Protein AF-A0A832J9K7-F1 (afdb_monomer)

Mean predicted aligned error: 10.56 Å

Solvent-accessible surface area (backbone atoms only — not comparable to full-atom values): 8104 Å² total; per-residue (Å²): 133,62,74,65,58,57,52,52,52,52,52,51,50,50,52,52,51,48,52,50,51,50,53,52,48,51,52,52,49,45,51,72,66,62,79,53,94,68,55,73,69,58,56,52,52,53,52,50,50,52,51,50,52,49,50,52,52,50,48,54,49,44,56,73,74,69,52,83,69,83,49,66,67,60,46,52,52,51,54,51,52,51,50,51,49,52,50,51,50,52,54,52,51,51,51,53,49,54,59,50,50,59,53,49,56,56,51,49,51,54,53,54,53,48,52,53,51,51,51,55,60,67,65,54,66,76,79,81,81,74,83,87,85,85,79,91,84,135

Radius of gyration: 29.05 Å; Cα contacts (8 Å, |Δi|>4): 34; chains: 1; bounding box: 77×28×94 Å

pLDDT: mean 79.27, std 10.57, range [50.84, 94.31]

Foldseek 3Di:
DDPVVLVVLVVVLVVVLVVLVVVLVVVVVCVVVVVDPDDPVLNVLSVVLSVLVNVLSVLVNCLVPPDPCPDVVVVVVSVVVSVVSVVVSVVSVVVSVVVVVVVVVVVVVVVVVVVVVVVVVVPPDVPVPPPPDDDDDD

Structure (mmCIF, N/CA/C/O backbone):
data_AF-A0A832J9K7-F1
#
_entry.id   AF-A0A832J9K7-F1
#
loop_
_atom_site.group_PDB
_atom_site.id
_atom_site.type_symbol
_atom_site.label_atom_id
_atom_site.label_alt_id
_atom_site.label_comp_id
_atom_site.label_asym_id
_atom_site.label_entity_id
_atom_site.label_seq_id
_atom_site.pdbx_PDB_ins_code
_atom_site.Cartn_x
_atom_site.Cartn_y
_atom_site.Cartn_z
_atom_site.occupancy
_atom_site.B_iso_or_equiv
_atom_site.auth_seq_id
_atom_site.auth_comp_id
_atom_site.auth_asym_id
_atom_site.auth_atom_id
_atom_site.pdbx_PDB_model_num
ATOM 1 N N . MET A 1 1 ? 11.153 -11.264 -27.031 1.00 55.16 1 MET A N 1
ATOM 2 C CA . MET A 1 1 ? 9.805 -11.193 -26.421 1.00 55.16 1 MET A CA 1
ATOM 3 C C . MET A 1 1 ? 8.814 -10.805 -27.500 1.00 55.16 1 MET A C 1
ATOM 5 O O . MET A 1 1 ? 9.023 -9.773 -28.129 1.00 55.16 1 MET A O 1
ATOM 9 N N . GLY A 1 2 ? 7.801 -11.640 -27.751 1.00 74.25 2 GLY A N 1
ATOM 10 C CA . GLY A 1 2 ? 6.756 -11.344 -28.735 1.00 74.25 2 GLY A CA 1
ATOM 11 C C . GLY A 1 2 ? 5.994 -10.070 -28.372 1.00 74.25 2 GLY A C 1
ATOM 12 O O . GLY A 1 2 ? 5.869 -9.736 -27.191 1.00 74.25 2 GLY A O 1
ATOM 13 N N . SER A 1 3 ? 5.504 -9.350 -29.380 1.00 74.38 3 SER A N 1
ATOM 14 C CA . SER A 1 3 ? 4.649 -8.166 -29.210 1.00 74.38 3 SER A CA 1
ATOM 15 C C . 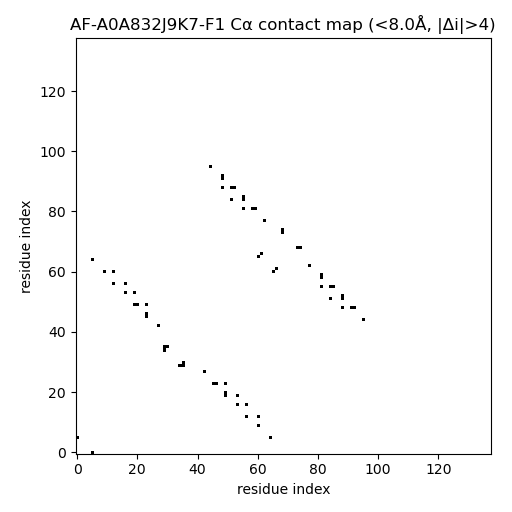SER A 1 3 ? 3.475 -8.441 -28.264 1.00 74.38 3 SER A C 1
ATOM 17 O O . SER A 1 3 ? 3.149 -7.595 -27.438 1.00 74.38 3 SER A O 1
ATOM 19 N N . GLU A 1 4 ? 2.926 -9.655 -28.297 1.00 81.56 4 GLU A N 1
ATOM 20 C CA . GLU A 1 4 ? 1.843 -10.131 -27.429 1.00 81.56 4 GLU A CA 1
ATOM 21 C C . GLU A 1 4 ? 2.172 -10.041 -25.931 1.00 81.56 4 GLU A C 1
ATOM 23 O O . GLU A 1 4 ? 1.348 -9.583 -25.142 1.00 81.56 4 GLU A O 1
ATOM 28 N N . ALA A 1 5 ? 3.397 -10.391 -25.520 1.00 79.19 5 ALA A N 1
ATOM 29 C CA . ALA A 1 5 ? 3.795 -10.347 -24.111 1.00 79.19 5 ALA A CA 1
ATOM 30 C C . ALA A 1 5 ? 3.788 -8.913 -23.557 1.00 79.19 5 ALA A C 1
ATOM 32 O O . ALA A 1 5 ? 3.408 -8.690 -22.409 1.00 79.19 5 ALA A O 1
ATOM 33 N N . LYS A 1 6 ? 4.160 -7.925 -24.383 1.00 76.88 6 LYS A N 1
ATOM 34 C CA . LYS A 1 6 ? 4.130 -6.508 -23.992 1.00 76.88 6 LYS A CA 1
ATOM 35 C C . LYS A 1 6 ? 2.697 -6.023 -23.765 1.00 76.88 6 LYS A C 1
ATOM 37 O O . LYS A 1 6 ? 2.456 -5.291 -22.807 1.00 76.88 6 LYS A O 1
ATOM 42 N N . TYR A 1 7 ? 1.755 -6.467 -24.600 1.00 81.69 7 TYR A N 1
ATOM 43 C CA . TYR A 1 7 ? 0.335 -6.150 -24.435 1.00 81.69 7 TYR A CA 1
ATOM 44 C C . TYR A 1 7 ? -0.222 -6.713 -23.127 1.00 81.69 7 TYR A C 1
ATOM 46 O O . TYR A 1 7 ? -0.815 -5.964 -22.355 1.00 81.69 7 TYR A O 1
ATOM 54 N N . TRP A 1 8 ? 0.028 -7.991 -22.829 1.00 84.00 8 TRP A N 1
ATOM 55 C CA . TRP A 1 8 ? -0.450 -8.612 -21.589 1.00 84.00 8 TRP A CA 1
ATOM 56 C C . TRP A 1 8 ? 0.112 -7.946 -20.333 1.00 84.00 8 TRP A C 1
ATOM 58 O O . TRP A 1 8 ? -0.635 -7.705 -19.386 1.00 84.00 8 TRP A O 1
ATOM 68 N N . ILE A 1 9 ? 1.399 -7.585 -20.341 1.00 79.19 9 ILE A N 1
ATOM 69 C CA . ILE A 1 9 ? 2.031 -6.858 -19.230 1.00 79.19 9 ILE A CA 1
ATOM 70 C C . ILE A 1 9 ? 1.367 -5.490 -19.031 1.00 79.19 9 ILE A C 1
ATOM 72 O O . ILE A 1 9 ? 1.039 -5.128 -17.901 1.00 79.19 9 ILE A O 1
ATOM 76 N N . GLY A 1 10 ? 1.117 -4.749 -20.114 1.00 77.56 10 GLY A N 1
ATOM 77 C CA . GLY A 1 10 ? 0.432 -3.457 -20.045 1.00 77.56 10 GLY A CA 1
ATOM 78 C C . GLY A 1 10 ? -0.995 -3.569 -19.503 1.00 77.56 10 GLY A C 1
ATOM 79 O O . GLY A 1 10 ? -1.379 -2.802 -18.622 1.00 77.56 10 GLY A O 1
ATOM 80 N N . VAL A 1 11 ? -1.763 -4.558 -19.971 1.00 82.44 11 VAL A N 1
ATOM 81 C CA . VAL A 1 11 ? -3.131 -4.816 -19.488 1.00 82.44 11 VAL A CA 1
ATOM 82 C C . VAL A 1 11 ? -3.126 -5.190 -18.008 1.00 82.44 11 VAL A C 1
ATOM 84 O O . VAL A 1 11 ? -3.894 -4.618 -17.237 1.00 82.44 11 VAL A O 1
ATOM 87 N N . ALA A 1 12 ? -2.238 -6.096 -17.589 1.00 79.31 12 ALA A N 1
ATOM 88 C CA . ALA A 1 12 ? -2.123 -6.501 -16.191 1.00 79.31 12 ALA A CA 1
ATOM 89 C C . ALA A 1 12 ? -1.804 -5.305 -15.285 1.00 79.31 12 ALA A C 1
ATOM 91 O O . ALA A 1 12 ? -2.436 -5.142 -14.243 1.00 79.31 12 ALA A O 1
ATOM 92 N N . MET A 1 13 ? -0.888 -4.426 -15.703 1.00 76.62 13 MET A N 1
ATOM 93 C CA . MET A 1 13 ? -0.589 -3.198 -14.966 1.00 76.62 13 MET A CA 1
ATOM 94 C C . MET A 1 13 ? -1.770 -2.236 -14.909 1.00 76.62 13 MET A C 1
ATOM 96 O O . MET A 1 13 ? -2.027 -1.659 -13.858 1.00 76.62 13 MET A O 1
ATOM 100 N N . LEU A 1 14 ? -2.520 -2.072 -15.997 1.00 79.62 14 LEU A N 1
ATOM 101 C CA . LEU A 1 14 ? -3.687 -1.193 -16.008 1.00 79.62 14 LEU A CA 1
ATOM 102 C C . LEU A 1 14 ? -4.765 -1.706 -15.046 1.00 79.62 14 LEU A C 1
ATOM 104 O O . LEU A 1 14 ? -5.295 -0.933 -14.249 1.00 79.62 14 LEU A O 1
ATOM 108 N N . VAL A 1 15 ? -5.034 -3.014 -15.060 1.00 81.38 15 VAL A N 1
ATOM 109 C CA . VAL A 1 15 ? -5.965 -3.657 -14.121 1.00 81.38 15 VAL A CA 1
ATOM 110 C C . VAL A 1 15 ? -5.490 -3.483 -12.681 1.00 81.38 15 VAL A C 1
ATOM 112 O O . VAL A 1 15 ? -6.287 -3.101 -11.825 1.00 81.38 15 VAL A O 1
ATOM 115 N N . LEU A 1 16 ? -4.197 -3.703 -12.416 1.00 77.12 16 LEU A N 1
ATOM 116 C CA . LEU A 1 16 ? -3.629 -3.532 -11.082 1.00 77.12 16 LEU A CA 1
ATOM 117 C C . LEU A 1 16 ? -3.776 -2.081 -10.607 1.00 77.12 16 LEU A C 1
ATOM 119 O O . LEU A 1 16 ? -4.268 -1.854 -9.509 1.00 77.12 16 LEU A O 1
ATOM 123 N N . GLY A 1 17 ? -3.427 -1.110 -11.456 1.00 76.69 17 GLY A N 1
ATOM 124 C CA . GLY A 1 17 ? -3.558 0.318 -11.172 1.00 76.69 17 GLY A CA 1
ATOM 125 C C . GLY A 1 17 ? -5.005 0.738 -10.915 1.00 76.69 17 GLY A C 1
ATOM 126 O O . GLY A 1 17 ? -5.276 1.469 -9.963 1.00 76.69 17 GLY A O 1
ATOM 127 N N . MET A 1 18 ? -5.953 0.230 -11.708 1.00 78.81 18 MET A N 1
ATOM 128 C CA . MET A 1 18 ? -7.380 0.476 -11.489 1.00 78.81 18 MET A CA 1
ATOM 129 C C . MET A 1 18 ? -7.874 -0.135 -10.181 1.00 78.81 18 MET A C 1
ATOM 131 O O . MET A 1 18 ? -8.632 0.518 -9.467 1.00 78.81 18 MET A O 1
ATOM 135 N N . ALA A 1 19 ? -7.422 -1.338 -9.822 1.00 74.50 19 ALA A N 1
ATOM 136 C CA . ALA A 1 19 ? -7.750 -1.940 -8.535 1.00 74.50 19 ALA A CA 1
ATOM 137 C C . ALA A 1 19 ? -7.248 -1.074 -7.367 1.00 74.50 19 ALA A C 1
ATOM 139 O O . ALA A 1 19 ? -7.991 -0.860 -6.407 1.00 74.50 19 ALA A O 1
ATOM 140 N N . THR A 1 20 ? -6.043 -0.496 -7.469 1.00 76.12 20 THR A N 1
ATOM 141 C CA . THR A 1 20 ? -5.521 0.435 -6.457 1.00 76.12 20 THR A CA 1
ATOM 142 C C . THR A 1 20 ? -6.366 1.698 -6.347 1.00 76.12 20 THR A C 1
ATOM 144 O O . THR A 1 20 ? -6.713 2.113 -5.241 1.00 76.12 20 THR A O 1
ATOM 147 N N . VAL A 1 21 ? -6.728 2.299 -7.485 1.00 78.12 21 VAL A N 1
ATOM 148 C CA . VAL A 1 21 ? -7.553 3.516 -7.527 1.00 78.12 21 VAL A CA 1
ATOM 149 C C . VAL A 1 21 ? -8.938 3.253 -6.944 1.00 78.12 21 VAL A C 1
ATOM 151 O O . VAL A 1 21 ? -9.422 4.046 -6.140 1.00 78.12 21 VAL A O 1
ATOM 154 N N . VAL A 1 22 ? -9.564 2.126 -7.290 1.00 80.88 22 VAL A N 1
ATOM 155 C CA . VAL A 1 22 ? -10.864 1.721 -6.738 1.00 80.88 22 VAL A CA 1
ATOM 156 C C . VAL A 1 22 ? -10.756 1.475 -5.234 1.00 80.88 22 VAL A C 1
ATOM 158 O O . VAL A 1 22 ? -11.604 1.957 -4.487 1.00 80.88 22 VAL A O 1
ATOM 161 N N . GLY A 1 23 ? -9.698 0.804 -4.769 1.00 73.25 23 GLY A N 1
ATOM 162 C CA . GLY A 1 23 ? -9.428 0.617 -3.342 1.00 73.25 23 GLY A CA 1
ATOM 163 C C . GLY A 1 23 ? -9.335 1.949 -2.592 1.00 73.25 23 GLY A C 1
ATOM 164 O O . GLY A 1 23 ? -10.039 2.155 -1.603 1.00 73.25 23 GLY A O 1
ATOM 165 N N . MET A 1 24 ? -8.557 2.900 -3.113 1.00 72.69 24 MET A N 1
ATOM 166 C CA . MET A 1 24 ? -8.452 4.252 -2.551 1.00 72.69 24 MET A CA 1
ATOM 167 C C . MET A 1 24 ? -9.780 5.017 -2.592 1.00 72.69 24 MET A C 1
ATOM 169 O O . MET A 1 24 ? -10.131 5.697 -1.627 1.00 72.69 24 MET A O 1
ATOM 173 N N . ALA A 1 25 ? -10.540 4.905 -3.683 1.00 77.06 25 ALA A N 1
ATOM 174 C CA . ALA A 1 25 ? -11.832 5.565 -3.832 1.00 77.06 25 ALA A CA 1
ATOM 175 C C . ALA A 1 25 ? -12.864 5.020 -2.835 1.00 77.06 25 ALA A C 1
ATOM 177 O O . ALA A 1 25 ? -13.575 5.800 -2.201 1.00 77.06 25 ALA A O 1
ATOM 178 N N . LEU A 1 26 ? -12.910 3.699 -2.642 1.00 78.19 26 LEU A N 1
ATOM 179 C CA . LEU A 1 26 ? -13.775 3.049 -1.658 1.00 78.19 26 LEU A CA 1
ATOM 180 C C . LEU A 1 26 ? -13.415 3.473 -0.233 1.00 78.19 26 LEU A C 1
ATOM 182 O O . LEU A 1 26 ? -14.308 3.782 0.557 1.00 78.19 26 LEU A O 1
ATOM 186 N N . GLU A 1 27 ? -12.127 3.550 0.098 1.00 72.56 27 GLU A N 1
ATOM 187 C CA . GLU A 1 27 ? -11.676 4.032 1.406 1.00 72.56 27 GLU A CA 1
ATOM 188 C C . GLU A 1 27 ? -12.012 5.509 1.633 1.00 72.56 27 GLU A C 1
ATOM 190 O O . GLU A 1 27 ? -12.519 5.875 2.698 1.00 72.56 27 GLU A O 1
ATOM 195 N N . GLY A 1 28 ? -11.806 6.354 0.619 1.00 72.31 28 GLY A N 1
ATOM 196 C CA . GLY A 1 28 ? -12.199 7.761 0.656 1.00 72.31 28 GLY A CA 1
ATOM 197 C C . GLY A 1 28 ? -13.710 7.939 0.811 1.00 72.31 28 GLY A C 1
ATOM 198 O O . GLY A 1 28 ? -14.167 8.807 1.561 1.00 72.31 28 GLY A O 1
ATOM 199 N N . TRP A 1 29 ? -14.505 7.086 0.162 1.00 76.44 29 TRP A N 1
ATOM 200 C CA . TRP A 1 29 ? -15.959 7.130 0.266 1.00 76.44 29 TRP A CA 1
ATOM 201 C C . TRP A 1 29 ? -16.454 6.648 1.633 1.00 76.44 29 TRP A C 1
ATOM 203 O O . TRP A 1 29 ? -17.327 7.281 2.227 1.00 76.44 29 TRP A 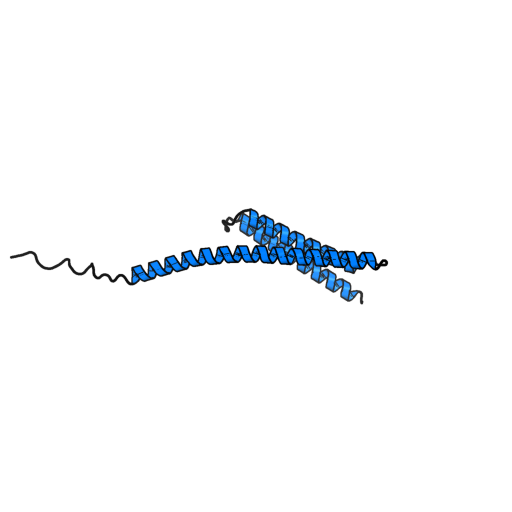O 1
ATOM 213 N N . GLN A 1 30 ? -15.840 5.598 2.192 1.00 72.44 30 GLN A N 1
ATOM 214 C CA . GLN A 1 30 ? -16.104 5.142 3.561 1.00 72.44 30 GLN A CA 1
ATOM 215 C C . GLN A 1 30 ? -15.755 6.208 4.607 1.00 72.44 30 GLN A C 1
ATOM 217 O O . GLN A 1 30 ? -16.483 6.349 5.592 1.00 72.44 30 GLN A O 1
ATOM 222 N N . TRP A 1 31 ? -14.683 6.979 4.390 1.00 65.75 31 TRP A N 1
ATOM 223 C CA . TRP A 1 31 ? -14.325 8.107 5.252 1.00 65.75 31 TRP A CA 1
ATOM 224 C C . TRP A 1 31 ? -15.364 9.230 5.182 1.00 65.75 31 TRP A C 1
ATOM 226 O O . TRP A 1 31 ? -15.826 9.710 6.218 1.00 65.75 31 TRP A O 1
ATOM 236 N N . ARG A 1 32 ? -15.807 9.591 3.970 1.00 69.69 32 ARG A N 1
ATOM 237 C CA . ARG A 1 32 ? -16.890 10.567 3.759 1.00 69.69 32 ARG A CA 1
ATOM 238 C C . ARG A 1 32 ? -18.214 10.139 4.384 1.00 69.69 32 ARG A C 1
ATOM 240 O O . ARG A 1 32 ? -18.942 10.985 4.883 1.00 69.69 32 ARG A O 1
ATOM 247 N N . ALA A 1 33 ? -18.509 8.842 4.391 1.00 74.94 33 ALA A N 1
ATOM 248 C CA . ALA A 1 33 ? -19.722 8.299 4.994 1.00 74.94 33 ALA A CA 1
ATOM 249 C C . ALA A 1 33 ? -19.721 8.338 6.537 1.00 74.94 33 ALA A C 1
ATOM 251 O O . ALA A 1 33 ? -20.651 7.815 7.144 1.00 74.94 33 ALA A O 1
ATOM 252 N N . GLY A 1 34 ? -18.679 8.879 7.189 1.00 63.38 34 GLY A N 1
ATOM 253 C CA . GLY A 1 34 ? -18.608 9.024 8.650 1.00 63.38 34 GLY A CA 1
ATOM 254 C C . GLY A 1 34 ? -18.530 7.701 9.421 1.00 63.38 34 GLY A C 1
ATOM 255 O O . GLY A 1 34 ? -18.493 7.700 10.647 1.00 63.38 34 GLY A O 1
ATOM 256 N N . ARG A 1 35 ? -18.465 6.561 8.718 1.00 58.41 35 ARG A N 1
ATOM 257 C CA . ARG A 1 35 ? -18.506 5.211 9.300 1.00 58.41 35 ARG A CA 1
ATOM 258 C C . ARG A 1 35 ? -17.196 4.773 9.963 1.00 58.41 35 ARG A C 1
ATOM 260 O O . ARG A 1 35 ? -17.155 3.710 10.570 1.00 58.41 35 ARG A O 1
ATOM 267 N N . ARG A 1 36 ? -16.132 5.582 9.900 1.00 54.16 36 ARG A N 1
ATOM 268 C CA . ARG A 1 36 ? -14.901 5.370 10.677 1.00 54.16 36 ARG A CA 1
ATOM 269 C C . ARG A 1 36 ? -14.542 6.637 11.456 1.00 54.16 36 ARG A C 1
ATOM 271 O O . ARG A 1 36 ? -14.061 7.600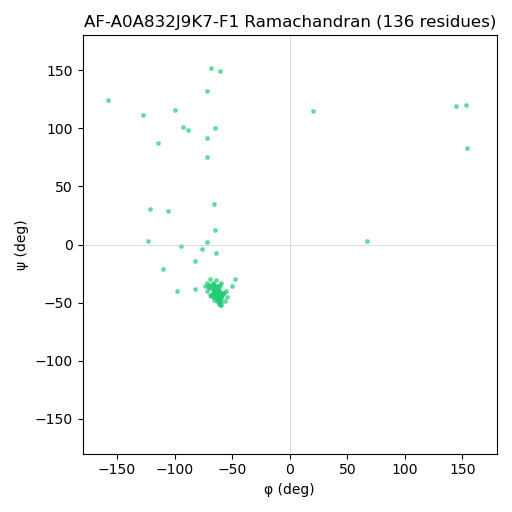 10.871 1.00 54.16 36 ARG A O 1
ATOM 278 N N . LEU A 1 37 ? -14.644 6.583 12.787 1.00 50.84 37 LEU A N 1
ATOM 279 C CA . LEU A 1 37 ? -14.079 7.563 13.738 1.00 50.84 37 LEU A CA 1
ATOM 280 C C . LEU A 1 37 ? -12.526 7.608 13.737 1.00 50.84 37 LEU A C 1
ATOM 282 O O . LEU A 1 37 ? -11.894 8.170 14.629 1.00 50.84 37 LEU A O 1
ATOM 286 N N . GLY A 1 38 ? -11.871 6.998 12.747 1.00 53.81 38 GLY A N 1
ATOM 287 C CA . GLY A 1 38 ? -10.432 6.763 12.727 1.00 53.81 38 GLY A CA 1
ATOM 288 C C . GLY A 1 38 ? -9.645 7.916 12.113 1.00 53.81 38 GLY A C 1
ATOM 289 O O . GLY A 1 38 ? -9.522 7.993 10.898 1.00 53.81 38 GLY A O 1
ATOM 290 N N . ASN A 1 39 ? -9.093 8.766 12.980 1.00 63.16 39 ASN A N 1
ATOM 291 C CA . ASN A 1 39 ? -7.907 9.623 12.828 1.00 63.16 39 ASN A CA 1
ATOM 292 C C . ASN A 1 39 ? -7.429 9.942 11.384 1.00 63.16 39 ASN A C 1
ATOM 294 O O . ASN A 1 39 ? -6.888 9.079 10.692 1.00 63.16 39 ASN A O 1
ATOM 298 N N . ARG A 1 40 ? -7.504 11.222 10.976 1.00 68.50 40 ARG A N 1
ATOM 299 C CA . ARG A 1 40 ? -7.084 11.758 9.655 1.00 68.50 40 ARG A CA 1
ATOM 300 C C . ARG A 1 40 ? -5.688 11.305 9.195 1.00 68.50 40 ARG A C 1
ATOM 302 O O . ARG A 1 40 ? -5.452 11.168 7.999 1.00 68.50 40 ARG A O 1
ATOM 309 N N . ARG A 1 41 ? -4.775 11.032 10.136 1.00 70.88 41 ARG A N 1
ATOM 310 C CA . ARG A 1 41 ? -3.418 10.526 9.855 1.00 70.88 41 ARG A CA 1
ATOM 311 C C . ARG A 1 41 ? -3.414 9.182 9.116 1.00 70.88 41 ARG A C 1
ATOM 313 O O . ARG A 1 41 ? -2.553 8.952 8.278 1.00 70.88 41 ARG A O 1
ATOM 320 N N . HIS A 1 42 ? -4.394 8.326 9.389 1.00 70.19 42 HIS A N 1
ATOM 321 C CA . HIS A 1 42 ? -4.500 6.994 8.791 1.00 70.19 42 HIS A CA 1
ATOM 322 C C . HIS A 1 42 ? -4.951 7.063 7.324 1.00 70.19 42 HIS A C 1
ATOM 324 O O . HIS A 1 42 ? -4.464 6.318 6.479 1.00 70.19 42 HIS A O 1
ATOM 330 N N . LEU A 1 43 ? -5.831 8.021 7.009 1.00 73.12 43 LEU A N 1
ATOM 331 C CA . LEU A 1 43 ? -6.221 8.310 5.630 1.00 73.12 43 LEU A CA 1
ATOM 332 C C . LEU A 1 43 ? -5.017 8.802 4.818 1.00 73.12 43 LEU A C 1
ATOM 334 O O . LEU A 1 43 ? -4.813 8.352 3.698 1.00 73.12 43 LEU A O 1
ATOM 338 N N . GLY A 1 44 ? -4.200 9.685 5.406 1.00 77.75 44 GLY A N 1
ATOM 339 C CA . GLY A 1 44 ? -2.978 10.187 4.776 1.00 77.75 44 GLY A CA 1
ATOM 340 C C . GLY A 1 44 ? -1.970 9.079 4.470 1.00 77.75 44 GLY A C 1
ATOM 341 O O . GLY A 1 44 ? -1.445 9.036 3.362 1.00 77.75 44 GLY A O 1
ATOM 342 N N . LEU A 1 45 ? -1.749 8.150 5.407 1.00 77.00 45 LEU A N 1
ATOM 343 C CA . LEU A 1 45 ? -0.836 7.018 5.205 1.00 77.00 45 LEU A CA 1
ATOM 344 C C . LEU A 1 45 ? -1.314 6.077 4.090 1.00 77.00 45 LEU A C 1
ATOM 346 O O . LEU A 1 45 ? -0.515 5.664 3.256 1.00 77.00 45 LEU A O 1
ATOM 350 N N . ARG A 1 46 ? -2.620 5.793 4.029 1.00 79.06 46 ARG A N 1
ATOM 351 C CA . ARG A 1 46 ? -3.229 4.974 2.966 1.00 79.06 46 ARG A CA 1
ATOM 352 C C . ARG A 1 46 ? -3.148 5.642 1.599 1.00 79.06 46 ARG A C 1
ATOM 354 O O . ARG A 1 46 ? -2.785 4.993 0.619 1.00 79.06 46 ARG A O 1
ATOM 361 N N . LEU A 1 47 ? -3.411 6.949 1.549 1.00 80.44 47 LEU A N 1
ATOM 362 C CA . LEU A 1 47 ? -3.243 7.750 0.338 1.00 80.44 47 LEU A CA 1
ATOM 363 C C . LEU A 1 47 ? -1.794 7.735 -0.142 1.00 80.44 47 LEU A C 1
ATOM 365 O O . LEU A 1 47 ? -1.531 7.505 -1.318 1.00 80.44 47 LEU A O 1
ATOM 369 N N . PHE A 1 48 ? -0.851 7.930 0.774 1.00 83.12 48 PHE A N 1
ATOM 370 C CA . PHE A 1 48 ? 0.564 7.883 0.448 1.00 83.12 48 PHE A CA 1
ATOM 371 C C . PHE A 1 48 ? 0.984 6.491 -0.041 1.00 83.12 48 PHE A C 1
ATOM 373 O O . PHE A 1 48 ? 1.662 6.393 -1.057 1.00 83.12 48 PHE A O 1
ATOM 380 N N . ASN A 1 49 ? 0.521 5.418 0.608 1.00 83.50 49 ASN A N 1
ATOM 381 C CA . ASN A 1 49 ? 0.838 4.044 0.223 1.00 83.50 49 ASN A CA 1
ATOM 382 C C . ASN A 1 49 ? 0.323 3.698 -1.185 1.00 83.50 49 ASN A C 1
ATOM 384 O O . ASN A 1 49 ? 1.073 3.185 -2.013 1.00 83.50 49 ASN A O 1
ATOM 388 N N . GLY A 1 50 ? -0.931 4.036 -1.504 1.00 81.69 50 GLY A N 1
ATOM 389 C CA . GLY A 1 50 ? -1.464 3.785 -2.846 1.00 81.69 50 GLY A CA 1
ATOM 390 C C . GLY A 1 50 ? -0.781 4.629 -3.928 1.00 81.69 50 GLY A C 1
ATOM 391 O O . GLY A 1 50 ? -0.557 4.137 -5.032 1.00 81.69 50 GLY A O 1
ATOM 392 N N . LEU A 1 51 ? -0.366 5.860 -3.607 1.00 85.31 51 LEU A N 1
ATOM 393 C CA . LEU A 1 51 ? 0.387 6.718 -4.528 1.00 85.31 51 LEU A CA 1
ATOM 394 C C . LEU A 1 51 ? 1.808 6.179 -4.756 1.00 85.31 51 LEU A C 1
ATOM 396 O O . LEU A 1 51 ? 2.294 6.178 -5.887 1.00 85.31 51 LEU A O 1
ATOM 400 N N . LEU A 1 52 ? 2.442 5.640 -3.710 1.00 86.44 52 LEU A N 1
ATOM 401 C CA . LEU A 1 52 ? 3.727 4.948 -3.797 1.00 86.44 52 LEU A CA 1
ATOM 402 C C . LEU A 1 52 ? 3.623 3.696 -4.681 1.00 86.44 52 LEU A C 1
ATOM 404 O O . LEU A 1 52 ? 4.465 3.489 -5.552 1.00 86.44 52 LEU A O 1
ATOM 408 N N . LEU A 1 53 ? 2.559 2.902 -4.513 1.00 84.81 53 LEU A N 1
ATOM 409 C CA . LEU A 1 53 ? 2.302 1.7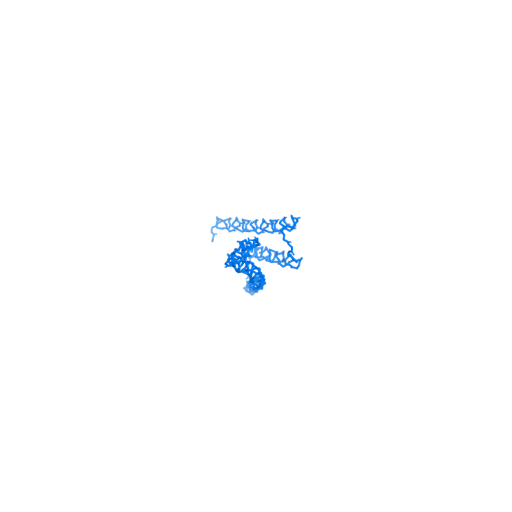18 -5.334 1.00 84.81 53 LEU A CA 1
ATOM 410 C C . LEU A 1 53 ? 2.098 2.091 -6.810 1.00 84.81 53 LEU A C 1
ATOM 412 O O . LEU A 1 53 ? 2.674 1.457 -7.692 1.00 84.81 53 LEU A O 1
ATOM 416 N N . LEU A 1 54 ? 1.321 3.147 -7.079 1.00 84.94 54 LEU A N 1
ATOM 417 C CA . LEU A 1 54 ? 1.098 3.661 -8.431 1.00 84.94 54 LEU A CA 1
ATOM 418 C C . LEU A 1 54 ? 2.413 4.133 -9.073 1.00 84.94 54 LEU A C 1
ATOM 420 O O . LEU A 1 54 ? 2.664 3.858 -10.245 1.00 84.94 54 LEU A O 1
ATOM 424 N N . SER A 1 55 ? 3.265 4.800 -8.291 1.00 86.38 55 SER A N 1
ATOM 425 C CA . SER A 1 55 ? 4.588 5.255 -8.724 1.00 86.38 55 SER A CA 1
ATOM 426 C C . SER A 1 55 ? 5.500 4.084 -9.104 1.00 86.38 55 SER A C 1
ATOM 428 O O . SER A 1 55 ? 6.085 4.090 -10.186 1.00 86.38 55 SER A O 1
ATOM 430 N N . ILE A 1 56 ? 5.559 3.034 -8.273 1.00 88.00 56 ILE A N 1
ATOM 431 C CA . ILE A 1 56 ? 6.323 1.810 -8.568 1.00 88.00 56 ILE A CA 1
ATOM 432 C C . ILE A 1 56 ? 5.818 1.163 -9.854 1.00 88.00 56 ILE A C 1
ATOM 434 O O . ILE A 1 56 ? 6.614 0.813 -10.721 1.00 88.00 56 ILE A O 1
ATOM 438 N N . LEU A 1 57 ? 4.499 1.037 -10.001 1.00 85.88 57 LEU A N 1
ATOM 439 C CA . LEU A 1 57 ? 3.891 0.426 -11.177 1.00 85.88 57 LEU A CA 1
ATOM 440 C C . LEU A 1 57 ? 4.222 1.213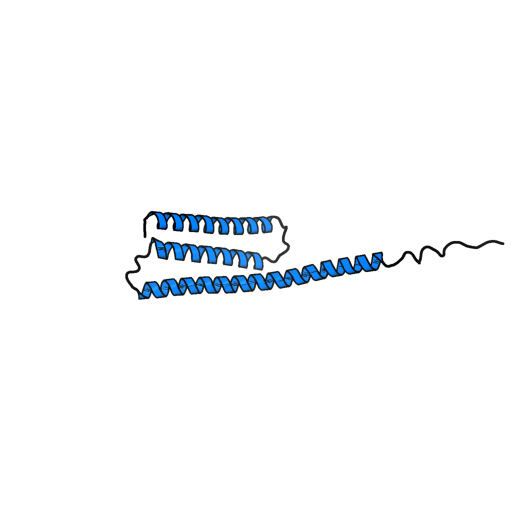 -12.453 1.00 85.88 57 LEU A C 1
ATOM 442 O O . LEU A 1 57 ? 4.629 0.623 -13.454 1.00 85.88 57 LEU A O 1
ATOM 446 N N . GLY A 1 58 ? 4.127 2.545 -12.390 1.00 85.56 58 GLY A N 1
ATOM 447 C CA . GLY A 1 58 ? 4.530 3.442 -13.471 1.00 85.56 58 GLY A CA 1
ATOM 448 C C . GLY A 1 58 ? 6.016 3.318 -13.809 1.00 85.56 58 GLY A C 1
ATOM 449 O O . GLY A 1 58 ? 6.370 3.237 -14.983 1.00 85.56 58 GLY A O 1
ATOM 450 N N . MET A 1 59 ? 6.887 3.214 -12.801 1.00 86.50 59 MET A N 1
ATOM 451 C CA . MET A 1 59 ? 8.312 2.956 -13.010 1.00 86.50 59 MET A CA 1
ATOM 452 C C . MET A 1 59 ? 8.538 1.614 -13.713 1.00 86.50 59 MET A C 1
ATOM 454 O O . MET A 1 59 ? 9.237 1.550 -14.721 1.00 86.50 59 MET A O 1
ATOM 458 N N . ILE A 1 60 ? 7.938 0.521 -13.254 1.00 85.56 60 ILE A N 1
ATOM 459 C CA . ILE A 1 60 ? 8.150 -0.774 -13.913 1.00 85.56 60 ILE A CA 1
ATOM 460 C C . ILE A 1 60 ? 7.651 -0.706 -15.368 1.00 85.56 60 ILE A C 1
ATOM 462 O O . ILE A 1 60 ? 8.347 -1.174 -16.269 1.00 85.56 60 ILE A O 1
ATOM 466 N N . PHE A 1 61 ? 6.519 -0.043 -15.628 1.00 84.31 61 PHE A N 1
ATOM 467 C CA . PHE A 1 61 ? 6.008 0.155 -16.987 1.00 84.31 61 PHE A CA 1
ATOM 468 C C . PHE A 1 61 ? 6.992 0.919 -17.882 1.00 84.31 61 PHE A C 1
ATOM 470 O O . PHE A 1 61 ? 7.346 0.451 -18.964 1.00 84.31 61 PHE A O 1
ATOM 477 N N . VAL A 1 62 ? 7.476 2.076 -17.421 1.00 85.06 62 VAL A N 1
ATOM 478 C CA . VAL A 1 62 ? 8.441 2.906 -18.159 1.00 85.06 62 VAL A CA 1
ATOM 479 C C . VAL A 1 62 ? 9.748 2.146 -18.394 1.00 85.06 62 VAL A C 1
ATOM 481 O O . VAL A 1 62 ? 10.280 2.165 -19.504 1.00 85.06 62 VAL A O 1
ATOM 484 N N . GLY A 1 63 ? 10.231 1.421 -17.384 1.00 84.12 63 GLY A N 1
ATOM 485 C CA . GLY A 1 63 ? 11.464 0.638 -17.461 1.00 84.12 63 GLY A CA 1
ATOM 486 C C . GLY A 1 63 ? 11.385 -0.510 -18.466 1.00 84.12 63 GLY A C 1
ATOM 487 O O . GLY A 1 63 ? 12.351 -0.766 -19.176 1.00 84.12 63 GLY A O 1
ATOM 488 N N . VAL A 1 64 ? 10.231 -1.178 -18.559 1.00 81.56 64 VAL A N 1
ATOM 489 C CA . VAL A 1 64 ? 10.026 -2.321 -19.464 1.00 81.56 64 VAL A CA 1
ATOM 490 C C . VAL A 1 64 ? 9.693 -1.884 -20.892 1.00 81.56 64 VAL A C 1
ATOM 492 O O . VAL A 1 64 ? 10.121 -2.533 -21.848 1.00 81.56 64 VAL A O 1
ATOM 495 N N . VAL A 1 65 ? 8.901 -0.822 -21.061 1.00 80.00 65 VAL A N 1
ATOM 496 C CA . VAL A 1 65 ? 8.339 -0.454 -22.371 1.00 80.00 65 VAL A CA 1
ATOM 497 C C . VAL A 1 65 ? 9.144 0.641 -23.069 1.00 80.00 65 VAL A C 1
ATOM 499 O O . VAL A 1 65 ? 9.315 0.570 -24.285 1.00 80.00 65 VAL A O 1
ATOM 502 N N . TRP A 1 66 ? 9.627 1.644 -22.331 1.00 77.62 66 TRP A N 1
ATOM 503 C CA . TRP A 1 66 ? 10.136 2.894 -22.909 1.00 77.62 66 TRP A CA 1
ATOM 504 C C . TRP A 1 66 ? 11.644 3.087 -22.800 1.00 77.62 66 TRP A C 1
ATOM 506 O O . TRP A 1 66 ? 12.183 3.877 -23.568 1.00 77.62 66 TRP A O 1
ATOM 516 N N . LEU A 1 67 ? 12.333 2.412 -21.878 1.00 76.31 67 LEU A N 1
ATOM 517 C CA . LEU A 1 67 ? 13.765 2.617 -21.667 1.00 76.31 67 LEU A CA 1
ATOM 518 C C . LEU A 1 67 ? 14.599 1.617 -22.495 1.00 76.31 67 LEU A C 1
ATOM 520 O O . LEU A 1 67 ? 14.773 0.471 -22.078 1.00 76.31 67 LEU A O 1
ATOM 524 N N . PRO A 1 68 ? 15.176 2.008 -23.649 1.00 68.69 68 PRO A N 1
ATOM 525 C CA . PRO A 1 68 ? 16.255 1.245 -24.259 1.00 68.69 68 PRO A CA 1
ATOM 526 C C . PRO A 1 68 ? 17.502 1.454 -23.398 1.00 68.69 68 PRO A C 1
ATOM 528 O O . PRO A 1 68 ? 18.246 2.419 -23.561 1.00 68.69 68 PRO A O 1
ATOM 531 N N . LEU A 1 69 ? 17.708 0.574 -22.423 1.00 64.69 69 LEU A N 1
ATOM 532 C CA . LEU A 1 69 ? 18.838 0.640 -21.500 1.00 64.69 69 LEU A CA 1
ATOM 533 C C . LEU A 1 69 ? 20.142 0.260 -22.215 1.00 64.69 69 LEU A C 1
ATOM 535 O O . LEU A 1 69 ? 20.658 -0.839 -22.050 1.00 64.69 69 LEU A O 1
ATOM 539 N N . GLN A 1 70 ? 20.669 1.171 -23.036 1.00 78.88 70 GLN A N 1
ATOM 540 C CA . GLN A 1 70 ? 21.954 0.995 -23.722 1.00 78.88 70 GLN A CA 1
ATOM 541 C C . GLN A 1 70 ? 23.132 1.045 -22.741 1.00 78.88 70 GLN A C 1
ATOM 543 O O . GLN A 1 70 ? 24.146 0.388 -22.956 1.00 78.88 70 GLN A O 1
ATOM 548 N N . ASN A 1 71 ? 22.985 1.790 -21.640 1.00 85.12 71 ASN A N 1
ATOM 549 C CA . ASN A 1 71 ? 24.008 1.922 -20.609 1.00 85.12 71 ASN A CA 1
ATOM 550 C C . ASN A 1 71 ? 23.706 0.996 -19.415 1.00 85.12 71 ASN A C 1
ATOM 552 O O . ASN A 1 71 ? 22.719 1.230 -18.706 1.00 85.12 71 ASN A O 1
ATOM 556 N N . PRO A 1 72 ? 24.563 -0.002 -19.121 1.00 87.94 72 PRO A N 1
ATOM 557 C CA . PRO A 1 72 ? 24.320 -0.975 -18.051 1.00 87.94 72 PRO A CA 1
ATOM 558 C C . PRO A 1 72 ? 24.293 -0.333 -16.656 1.00 87.94 72 PRO A C 1
ATOM 560 O O . PRO A 1 72 ? 23.537 -0.765 -15.788 1.00 87.94 72 PRO A O 1
ATOM 563 N N . LEU A 1 73 ? 25.054 0.747 -16.448 1.00 90.94 73 LEU A N 1
ATOM 564 C CA . LEU A 1 73 ? 25.053 1.507 -15.192 1.00 90.94 73 LEU A CA 1
ATOM 565 C C . LEU A 1 73 ? 23.691 2.148 -14.895 1.00 90.94 73 LEU A C 1
ATOM 567 O O . LEU A 1 73 ? 23.193 2.044 -13.775 1.00 90.94 73 LEU A O 1
ATOM 571 N N . HIS A 1 74 ? 23.061 2.770 -15.896 1.00 85.00 74 HIS A N 1
ATOM 572 C CA . HIS A 1 74 ? 21.732 3.360 -15.728 1.00 85.00 74 HIS A CA 1
ATOM 573 C C . HIS A 1 74 ? 20.672 2.295 -15.456 1.00 85.00 74 HIS A C 1
ATOM 575 O O . HIS A 1 74 ? 19.777 2.530 -14.648 1.00 85.00 74 HIS A O 1
ATOM 581 N N . ALA A 1 75 ? 20.809 1.113 -16.061 1.00 86.62 75 ALA A N 1
ATOM 582 C CA . ALA A 1 75 ? 19.938 -0.015 -15.765 1.00 86.62 75 ALA A CA 1
ATOM 583 C C . ALA A 1 75 ? 20.026 -0.449 -14.316 1.00 86.62 75 ALA A C 1
ATOM 585 O O . ALA A 1 75 ? 19.007 -0.562 -13.637 1.00 86.62 75 ALA A O 1
ATOM 586 N N . PHE A 1 76 ? 21.246 -0.639 -13.830 1.00 91.25 76 PHE A N 1
ATOM 587 C CA . PHE A 1 76 ? 21.467 -1.063 -12.463 1.00 91.25 76 PHE A CA 1
ATOM 588 C C . PHE A 1 76 ? 20.903 -0.052 -11.455 1.00 91.25 76 PHE A C 1
ATOM 590 O O . PHE A 1 76 ? 20.161 -0.434 -10.551 1.00 91.25 76 PHE A O 1
ATOM 597 N N . LEU A 1 77 ? 21.180 1.242 -11.648 1.00 91.62 77 LEU A N 1
ATOM 598 C CA . LEU A 1 77 ? 20.642 2.321 -10.810 1.00 91.62 77 LEU A CA 1
ATOM 599 C C . LEU A 1 77 ? 19.111 2.358 -10.825 1.00 91.62 77 LEU A C 1
ATOM 601 O O . LEU A 1 77 ? 18.494 2.474 -9.768 1.00 91.62 77 LEU A O 1
ATOM 605 N N . TYR A 1 78 ? 18.500 2.213 -12.001 1.00 89.00 78 TYR A N 1
ATOM 606 C CA . TYR A 1 78 ? 17.049 2.217 -12.159 1.00 89.00 78 TYR A CA 1
ATOM 607 C C . TYR A 1 78 ? 16.374 1.092 -11.370 1.00 89.00 78 TYR A C 1
ATOM 609 O O . TYR A 1 78 ? 15.470 1.334 -10.570 1.00 89.00 78 TYR A O 1
ATOM 617 N N . TRP A 1 79 ? 16.848 -0.141 -11.556 1.00 89.38 79 TRP A N 1
ATOM 618 C CA . TRP A 1 79 ? 16.311 -1.307 -10.858 1.00 89.38 79 TRP A CA 1
ATOM 619 C C . TRP A 1 79 ? 16.575 -1.247 -9.356 1.00 89.38 79 TRP A C 1
ATOM 621 O O . TRP A 1 79 ? 15.693 -1.589 -8.572 1.00 89.38 79 TRP A O 1
ATOM 631 N N . THR A 1 80 ? 17.742 -0.744 -8.946 1.00 92.94 80 THR A N 1
ATOM 632 C CA . THR A 1 80 ? 18.064 -0.534 -7.528 1.00 92.94 80 THR A CA 1
ATOM 633 C C . THR A 1 80 ? 17.102 0.46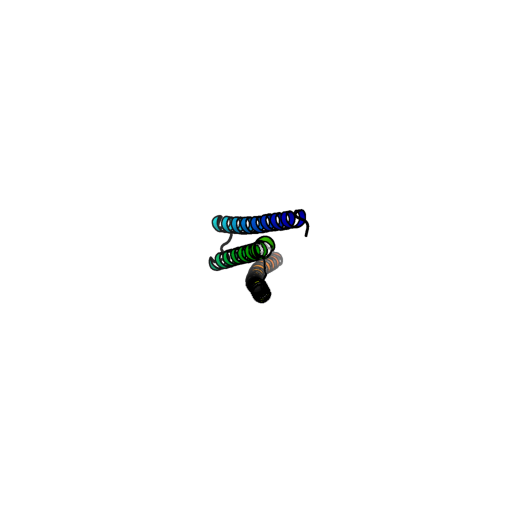5 -6.891 1.00 92.94 80 THR A C 1
ATOM 635 O O . THR A 1 80 ? 16.577 0.201 -5.812 1.00 92.94 80 THR A O 1
ATOM 638 N N . LEU A 1 81 ? 16.806 1.582 -7.566 1.00 91.06 81 LEU A N 1
ATOM 639 C CA . LEU A 1 81 ? 15.847 2.572 -7.073 1.00 91.06 81 LEU A CA 1
ATOM 640 C C . LEU A 1 81 ? 14.426 1.993 -6.999 1.00 91.06 81 LEU A C 1
ATOM 642 O O . LEU A 1 81 ? 13.708 2.237 -6.031 1.00 91.06 81 LEU A O 1
ATOM 646 N N . CYS A 1 82 ? 14.040 1.178 -7.983 1.00 89.00 82 CYS A N 1
ATOM 647 C CA . CYS A 1 82 ? 12.752 0.490 -7.991 1.00 89.00 82 CYS A CA 1
ATOM 648 C C . CYS A 1 82 ? 12.622 -0.482 -6.803 1.00 89.00 82 CYS A C 1
ATOM 650 O O . CYS A 1 82 ? 11.632 -0.437 -6.072 1.00 89.00 82 CYS A O 1
ATOM 652 N N . LEU A 1 83 ? 13.649 -1.299 -6.546 1.00 91.12 83 LEU A N 1
ATOM 653 C CA . LEU A 1 83 ? 13.701 -2.198 -5.388 1.00 91.12 83 LEU A CA 1
ATOM 654 C C . LEU A 1 83 ? 13.684 -1.434 -4.063 1.00 91.12 83 LEU A C 1
ATOM 656 O O . LEU A 1 83 ? 12.995 -1.844 -3.131 1.00 91.12 83 LEU A O 1
ATOM 660 N N . LEU A 1 84 ? 14.392 -0.307 -3.986 1.00 91.38 84 LEU A N 1
ATOM 661 C CA . LEU A 1 84 ? 14.384 0.557 -2.810 1.00 91.38 84 LEU A CA 1
ATOM 662 C C . LEU A 1 84 ? 12.975 1.097 -2.522 1.00 91.38 84 LEU A C 1
ATOM 664 O O . LEU A 1 84 ? 12.545 1.092 -1.369 1.00 91.38 84 LEU A O 1
ATOM 668 N N . LEU A 1 85 ? 12.232 1.515 -3.553 1.00 87.56 85 LEU A N 1
ATOM 669 C CA . LEU A 1 85 ? 10.838 1.941 -3.398 1.00 87.56 85 LEU A CA 1
ATOM 670 C C . LEU A 1 85 ? 9.937 0.797 -2.918 1.00 87.56 85 LEU A C 1
ATOM 672 O O . LEU A 1 85 ? 9.122 1.008 -2.022 1.00 87.56 85 LEU A O 1
ATOM 676 N N . VAL A 1 86 ? 10.080 -0.407 -3.482 1.00 88.12 86 VAL A N 1
ATOM 677 C CA . VAL A 1 86 ? 9.322 -1.594 -3.040 1.00 88.12 86 VAL A CA 1
ATOM 678 C C . VAL A 1 86 ? 9.623 -1.913 -1.577 1.00 88.12 86 VAL A C 1
ATOM 680 O O . VAL A 1 86 ? 8.707 -2.177 -0.799 1.00 88.12 86 VAL A O 1
ATOM 683 N N . PHE A 1 87 ? 10.891 -1.832 -1.177 1.00 90.62 87 PHE A N 1
ATOM 684 C CA . PHE A 1 87 ? 11.295 -2.026 0.210 1.00 90.62 87 PHE A CA 1
ATOM 685 C C . PHE A 1 87 ? 10.685 -0.966 1.136 1.00 90.62 87 PHE A C 1
ATOM 687 O O . PHE A 1 87 ? 10.127 -1.304 2.179 1.00 90.62 87 PHE A O 1
ATOM 694 N N . ALA A 1 88 ? 10.712 0.310 0.741 1.00 86.12 88 ALA A N 1
ATOM 695 C CA . ALA A 1 88 ? 10.051 1.377 1.489 1.00 86.12 88 ALA A CA 1
ATOM 696 C C . ALA A 1 88 ? 8.542 1.116 1.632 1.00 86.12 88 ALA A C 1
ATOM 698 O O . ALA A 1 88 ? 7.997 1.255 2.727 1.00 86.12 88 ALA A O 1
ATOM 699 N N . LEU A 1 89 ? 7.880 0.665 0.562 1.00 87.06 89 LEU A N 1
ATOM 700 C CA . LEU A 1 89 ? 6.465 0.296 0.581 1.00 87.06 89 LEU A CA 1
ATOM 701 C C . LEU A 1 89 ? 6.190 -0.836 1.575 1.00 87.06 89 LEU A C 1
ATOM 703 O O . LEU A 1 89 ? 5.255 -0.750 2.367 1.00 87.06 89 LEU A O 1
ATOM 707 N N . MET A 1 90 ? 7.035 -1.868 1.580 1.00 88.38 90 MET A N 1
ATOM 708 C CA . MET A 1 90 ? 6.944 -2.983 2.521 1.00 88.38 90 MET A CA 1
ATOM 709 C C . MET A 1 90 ? 7.079 -2.512 3.976 1.00 88.38 90 MET A C 1
ATOM 711 O O . MET A 1 90 ? 6.293 -2.924 4.827 1.00 88.38 90 MET A O 1
ATOM 715 N N . VAL A 1 91 ? 8.025 -1.615 4.271 1.00 88.75 91 VAL A N 1
ATOM 716 C CA . VAL A 1 91 ? 8.176 -1.034 5.615 1.00 88.75 91 VAL A CA 1
ATOM 717 C C . VAL A 1 91 ? 6.935 -0.229 6.006 1.00 88.75 91 VAL A C 1
ATOM 719 O O . VAL A 1 91 ? 6.431 -0.399 7.116 1.00 88.75 91 VAL A O 1
ATOM 722 N N . LEU A 1 92 ? 6.395 0.599 5.105 1.00 85.06 92 LEU A N 1
ATOM 723 C CA . LEU A 1 92 ? 5.153 1.332 5.364 1.00 85.06 92 LEU A CA 1
ATOM 724 C C . LEU A 1 92 ? 3.973 0.390 5.625 1.00 85.06 92 LEU A C 1
ATOM 726 O O . LEU A 1 92 ? 3.202 0.637 6.549 1.00 85.06 92 LEU A O 1
ATOM 730 N N . ALA A 1 93 ? 3.851 -0.692 4.856 1.00 84.38 93 ALA A N 1
ATOM 731 C CA . ALA A 1 93 ? 2.809 -1.695 5.044 1.00 84.38 93 ALA A CA 1
ATOM 732 C C . ALA A 1 93 ? 2.928 -2.394 6.409 1.00 84.38 93 ALA A C 1
ATOM 734 O O . ALA A 1 93 ? 1.920 -2.609 7.077 1.00 84.38 93 ALA A O 1
ATOM 735 N N . LEU A 1 94 ? 4.150 -2.694 6.863 1.00 88.19 94 LEU A N 1
ATOM 736 C CA . LEU A 1 94 ? 4.391 -3.251 8.197 1.00 88.19 94 LEU A CA 1
ATOM 737 C C . LEU A 1 94 ? 4.027 -2.268 9.309 1.00 88.19 94 LEU A C 1
ATOM 739 O O . LEU A 1 94 ? 3.456 -2.674 10.321 1.00 88.19 94 LEU A O 1
ATOM 743 N N . VAL A 1 95 ? 4.342 -0.983 9.137 1.00 87.12 95 VAL A N 1
ATOM 744 C CA . VAL A 1 95 ? 3.916 0.051 10.084 1.00 87.12 95 VAL A CA 1
ATOM 745 C C . VAL A 1 95 ? 2.391 0.107 10.118 1.00 87.12 95 VAL A C 1
ATOM 747 O O . VAL A 1 95 ? 1.823 -0.039 11.193 1.00 87.12 95 VAL A O 1
ATOM 750 N N . ASP A 1 96 ? 1.718 0.217 8.971 1.00 84.06 96 ASP A N 1
ATOM 751 C CA . ASP A 1 96 ? 0.249 0.240 8.909 1.00 84.06 96 ASP A CA 1
ATOM 752 C C . ASP A 1 96 ? -0.364 -0.986 9.609 1.00 84.06 96 ASP A C 1
ATOM 754 O O . ASP A 1 96 ? -1.237 -0.844 10.466 1.00 84.06 96 ASP A O 1
ATOM 758 N N . TRP A 1 97 ? 0.184 -2.180 9.356 1.00 81.81 97 TRP A N 1
ATOM 759 C CA . TRP A 1 97 ? -0.235 -3.428 9.995 1.00 81.81 97 TRP A CA 1
ATOM 760 C C . TRP A 1 97 ? -0.076 -3.414 11.521 1.00 81.81 97 TRP A C 1
ATOM 762 O O . TRP A 1 97 ? -1.004 -3.797 12.236 1.00 81.81 97 TRP A O 1
ATOM 772 N N . ARG A 1 98 ? 1.065 -2.941 12.049 1.00 87.56 98 ARG A N 1
ATOM 773 C CA . ARG A 1 98 ? 1.278 -2.846 13.507 1.00 87.56 98 ARG A CA 1
ATOM 774 C C . ARG A 1 98 ? 0.239 -1.943 14.168 1.00 87.56 98 ARG A C 1
ATOM 776 O O . ARG A 1 98 ? -0.335 -2.321 15.184 1.00 87.56 98 ARG A O 1
ATOM 783 N N . TRP A 1 99 ? -0.060 -0.803 13.552 1.00 81.62 99 TRP A N 1
ATOM 784 C CA . TRP A 1 99 ? -1.070 0.129 14.057 1.00 81.62 99 TRP A CA 1
ATOM 785 C C . TRP A 1 99 ? -2.489 -0.449 14.010 1.00 81.62 99 TRP A C 1
ATOM 787 O O . TRP A 1 99 ? -3.316 -0.140 14.870 1.00 81.62 99 TRP A O 1
ATOM 797 N N . VAL A 1 100 ? -2.798 -1.266 13.000 1.00 82.75 100 VAL A N 1
ATOM 798 C CA . VAL A 1 100 ? -4.095 -1.946 12.895 1.00 82.75 100 VAL A CA 1
ATOM 799 C C . VAL A 1 100 ? -4.258 -2.992 13.999 1.00 82.75 100 VAL A C 1
ATOM 801 O O . VAL A 1 100 ? -5.322 -3.033 14.618 1.00 82.75 100 VAL A O 1
ATOM 804 N N . ILE A 1 101 ? -3.217 -3.780 14.291 1.00 85.62 101 ILE A N 1
ATOM 805 C CA . ILE A 1 101 ? -3.247 -4.789 15.364 1.00 85.62 101 ILE A CA 1
ATOM 806 C C . ILE A 1 101 ? -3.530 -4.146 16.719 1.00 85.62 101 ILE A C 1
ATOM 808 O O . ILE A 1 101 ? -4.427 -4.600 17.426 1.00 85.62 101 ILE A O 1
ATOM 812 N N . GLU A 1 102 ? -2.799 -3.086 17.073 1.00 85.00 102 GLU A N 1
ATOM 813 C CA . GLU A 1 102 ? -2.954 -2.421 18.375 1.00 85.00 102 GLU A CA 1
ATOM 814 C C . GLU A 1 102 ? -4.409 -1.990 18.611 1.00 85.00 102 GLU A C 1
ATOM 816 O O . GLU A 1 102 ? -4.967 -2.209 19.684 1.00 85.00 102 GLU A O 1
ATOM 821 N N . ARG A 1 103 ? -5.074 -1.479 17.568 1.00 79.25 103 ARG A N 1
ATOM 822 C CA . ARG A 1 103 ? -6.483 -1.073 17.653 1.00 79.25 103 ARG A CA 1
ATOM 823 C C . ARG A 1 103 ? -7.455 -2.238 17.760 1.00 79.25 103 ARG A C 1
ATOM 825 O O . ARG A 1 103 ? -8.483 -2.087 18.416 1.00 79.25 103 ARG A O 1
ATOM 832 N N . GLN A 1 104 ? -7.183 -3.358 17.093 1.00 83.19 104 GLN A N 1
ATOM 833 C CA . GLN A 1 104 ? -8.062 -4.525 17.184 1.00 83.19 104 GLN A CA 1
ATOM 834 C C . GLN A 1 104 ? -8.027 -5.129 18.583 1.00 83.19 104 GLN A C 1
ATOM 836 O O . GLN A 1 104 ? -9.084 -5.367 19.159 1.00 83.19 104 GLN A O 1
ATOM 841 N N . VAL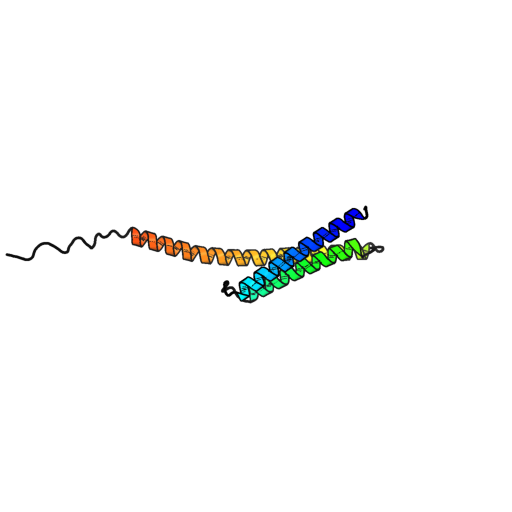 A 1 105 ? -6.832 -5.262 19.162 1.00 86.56 105 VAL A N 1
ATOM 842 C CA . VAL A 1 105 ? -6.655 -5.760 20.533 1.00 86.56 105 VAL A CA 1
ATOM 843 C C . VAL A 1 105 ? -7.418 -4.891 21.534 1.00 86.56 105 VAL A C 1
ATOM 845 O O . VAL A 1 105 ? -8.094 -5.402 22.427 1.00 86.56 105 VAL A O 1
ATOM 848 N N . GLU A 1 106 ? -7.373 -3.570 21.362 1.00 84.31 106 GLU A N 1
ATOM 849 C CA . GLU A 1 106 ? -8.059 -2.645 22.262 1.00 84.31 106 GLU A CA 1
ATOM 850 C C . GLU A 1 106 ? -9.592 -2.724 22.124 1.00 84.31 106 GLU A C 1
ATOM 852 O O . GLU A 1 106 ? -10.313 -2.687 23.123 1.00 84.31 106 GLU A O 1
ATOM 857 N N . GLN A 1 107 ? -10.113 -2.928 20.908 1.00 82.94 107 GLN A N 1
ATOM 858 C CA . GLN A 1 107 ? -11.549 -3.144 20.686 1.00 82.94 107 GLN A CA 1
ATOM 859 C C . GLN A 1 107 ? -12.039 -4.489 21.236 1.00 82.94 107 GLN A C 1
ATOM 861 O O . GLN A 1 107 ? -13.088 -4.539 21.886 1.00 82.94 107 GLN A O 1
ATOM 866 N N . GLU A 1 108 ? -11.284 -5.566 21.025 1.00 87.50 108 GLU A N 1
ATOM 867 C CA . GLU A 1 108 ? -11.623 -6.895 21.537 1.00 87.50 108 GLU A CA 1
ATOM 868 C C . GLU A 1 108 ? -11.639 -6.933 23.066 1.00 87.50 108 GLU A C 1
ATOM 870 O O . GLU A 1 108 ? -12.511 -7.577 23.658 1.00 87.50 108 GLU A O 1
ATOM 875 N N . TRP A 1 109 ? -10.749 -6.183 23.724 1.00 90.62 109 TRP A N 1
ATOM 876 C CA . TRP A 1 109 ? -10.750 -6.060 25.180 1.00 90.62 109 TRP A CA 1
ATOM 877 C C . TRP A 1 109 ? -12.063 -5.471 25.707 1.00 90.62 109 TRP A C 1
ATOM 879 O O . TRP A 1 109 ? -12.627 -5.973 26.682 1.00 90.62 109 TRP A O 1
ATOM 889 N N . HIS A 1 110 ? -12.603 -4.443 25.045 1.00 86.44 110 HIS A N 1
ATOM 890 C CA . HIS A 1 110 ? -13.881 -3.847 25.436 1.00 86.44 110 HIS A CA 1
ATOM 891 C C . HIS A 1 110 ? -15.060 -4.803 25.242 1.00 86.44 110 HIS A C 1
ATOM 893 O O . HIS A 1 110 ? -15.902 -4.909 26.137 1.00 86.44 110 HIS A O 1
ATOM 899 N N . ILE A 1 111 ? -15.098 -5.523 24.119 1.00 90.94 111 ILE A N 1
ATOM 900 C CA . ILE A 1 111 ? -16.164 -6.485 23.812 1.00 90.94 111 ILE A CA 1
ATOM 901 C C . ILE A 1 111 ? -16.122 -7.657 24.800 1.00 90.94 111 ILE A C 1
ATOM 903 O O . ILE A 1 111 ? -17.133 -7.981 25.422 1.00 90.94 111 ILE A O 1
ATOM 907 N N . THR A 1 112 ? -14.941 -8.234 25.028 1.00 93.12 112 THR A N 1
ATOM 908 C CA . THR A 1 112 ? -14.754 -9.356 25.961 1.00 93.12 112 THR A CA 1
ATOM 909 C C . THR A 1 112 ? -15.144 -8.955 27.380 1.00 93.12 112 THR A C 1
ATOM 911 O O . THR A 1 112 ? -15.833 -9.697 28.077 1.00 93.12 112 THR A O 1
ATOM 914 N N . ARG A 1 113 ? -14.781 -7.739 27.806 1.00 91.88 113 ARG A N 1
ATOM 915 C CA . ARG A 1 113 ? -15.139 -7.216 29.130 1.00 91.88 113 ARG A CA 1
ATOM 916 C C . ARG A 1 113 ? -16.646 -7.005 29.291 1.00 91.88 113 ARG A C 1
ATOM 918 O O . ARG A 1 113 ? -17.166 -7.215 30.386 1.00 91.88 113 ARG A O 1
ATOM 925 N N . GLN A 1 114 ? -17.346 -6.597 28.231 1.00 93.00 114 GLN A N 1
ATOM 926 C CA . GLN A 1 114 ? -18.807 -6.484 28.232 1.00 93.00 114 GLN A CA 1
ATOM 927 C C . GLN A 1 114 ? -19.475 -7.857 28.315 1.00 93.00 114 GLN A C 1
ATOM 929 O O . GLN A 1 114 ? -20.366 -8.035 29.143 1.00 93.00 114 GLN A O 1
ATOM 934 N N . MET A 1 115 ? -18.998 -8.833 27.539 1.00 92.94 115 MET A N 1
ATOM 935 C CA . MET A 1 115 ? -19.496 -10.210 27.602 1.00 92.94 115 MET A CA 1
ATOM 936 C C . MET A 1 115 ? -19.288 -10.816 28.993 1.00 92.94 115 MET A C 1
ATOM 938 O O . MET A 1 115 ? -20.218 -11.386 29.553 1.00 92.94 115 MET A O 1
ATOM 942 N N . LEU A 1 116 ? -18.111 -10.623 29.600 1.00 94.31 116 LEU A N 1
ATOM 943 C CA . LEU A 1 116 ? -17.829 -11.121 30.949 1.00 94.31 116 LEU A CA 1
ATOM 944 C C . LEU A 1 116 ? -18.776 -10.512 31.995 1.00 94.31 116 LEU A C 1
ATOM 946 O O . LEU A 1 116 ? -19.272 -11.221 32.867 1.00 94.31 116 LEU A O 1
ATOM 950 N N . ARG A 1 117 ? -19.055 -9.203 31.897 1.00 93.38 117 ARG A N 1
ATOM 951 C CA . ARG A 1 117 ? -20.029 -8.530 32.773 1.00 93.38 117 ARG A CA 1
ATOM 952 C C . ARG A 1 117 ? -21.437 -9.084 32.589 1.00 93.38 117 ARG A C 1
ATOM 954 O O . ARG A 1 117 ? -22.097 -9.349 33.585 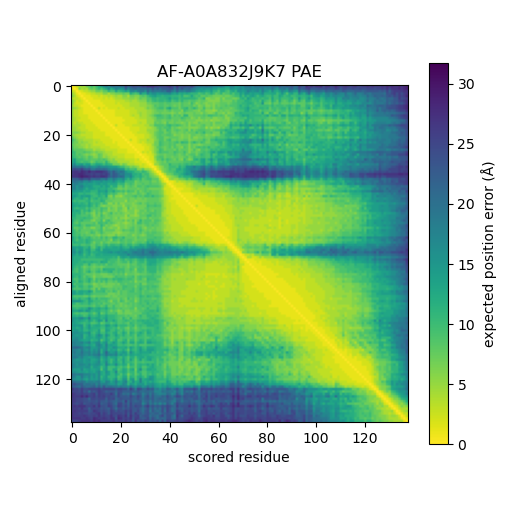1.00 93.38 117 ARG A O 1
ATOM 961 N N . GLN A 1 118 ? -21.866 -9.296 31.345 1.00 94.31 118 GLN A N 1
ATOM 962 C CA . GLN A 1 118 ? -23.177 -9.875 31.057 1.00 94.31 118 GLN A CA 1
ATOM 963 C C . GLN A 1 118 ? -23.303 -11.304 31.598 1.00 94.31 118 GLN A C 1
ATOM 965 O O . GLN A 1 118 ? -24.338 -11.643 32.165 1.00 94.31 118 GLN A O 1
ATOM 970 N N . SER A 1 119 ? -22.255 -12.126 31.488 1.00 92.31 119 SER A N 1
ATOM 971 C CA . SER A 1 119 ? -22.248 -13.475 32.066 1.00 92.31 119 SER A CA 1
ATOM 972 C C . SER A 1 119 ? -22.335 -13.445 33.596 1.00 92.31 119 SER A C 1
ATOM 974 O O . SER A 1 119 ? -23.136 -14.178 34.166 1.00 92.31 119 SER A O 1
ATOM 976 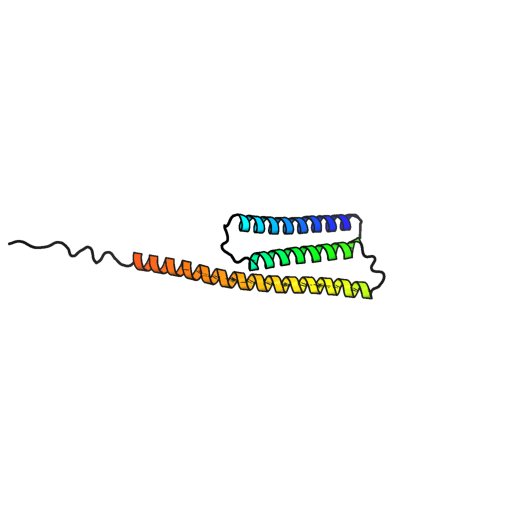N N . LEU A 1 120 ? -21.597 -12.545 34.261 1.00 92.12 120 LEU A N 1
ATOM 977 C CA . LEU A 1 120 ? -21.652 -12.378 35.721 1.00 92.12 120 LEU A CA 1
ATOM 978 C C . LEU A 1 120 ? -23.013 -11.860 36.217 1.00 92.12 120 LEU A C 1
ATOM 980 O O . LEU A 1 120 ? -23.484 -12.278 37.273 1.00 92.12 120 LEU A O 1
ATOM 984 N N . GLU A 1 121 ? -23.658 -10.955 35.475 1.00 88.44 121 GLU A N 1
ATOM 985 C CA . GLU A 1 121 ? -25.013 -10.482 35.793 1.00 88.44 121 GLU A CA 1
ATOM 986 C C . GLU A 1 121 ? -26.065 -11.572 35.580 1.00 88.44 121 GLU A C 1
ATOM 988 O O . GLU A 1 121 ? -27.019 -11.654 36.351 1.00 88.44 121 GLU A O 1
ATOM 993 N N . ARG A 1 122 ? -25.878 -12.438 34.577 1.00 87.44 122 ARG A N 1
ATOM 994 C CA . ARG A 1 122 ? -26.778 -13.566 34.309 1.00 87.44 122 ARG A CA 1
ATOM 995 C C . ARG A 1 122 ? -26.649 -14.682 35.346 1.00 87.44 122 ARG A C 1
ATOM 997 O O . ARG A 1 122 ? -27.642 -15.336 35.646 1.00 87.44 122 ARG A O 1
ATOM 1004 N N . GLU A 1 123 ? -25.450 -14.891 35.887 1.00 86.62 123 GLU A N 1
ATOM 1005 C CA . GLU A 1 123 ? -25.192 -15.875 36.943 1.00 86.62 123 GLU A CA 1
ATOM 1006 C C . GLU A 1 123 ? -25.523 -15.377 38.350 1.00 86.62 123 GLU A C 1
ATOM 1008 O O . GLU A 1 123 ? -25.620 -16.216 39.241 1.00 86.62 123 GLU A O 1
ATOM 1013 N N . ARG A 1 124 ? -25.738 -14.067 38.579 1.00 76.50 124 ARG A N 1
ATOM 1014 C CA . ARG A 1 124 ? -26.322 -13.578 39.839 1.00 76.50 124 ARG A CA 1
ATOM 1015 C C . ARG A 1 124 ? -27.751 -14.115 39.933 1.00 76.50 124 ARG A C 1
ATOM 1017 O O . ARG A 1 124 ? -28.651 -13.565 39.296 1.00 76.50 124 ARG A O 1
ATOM 1024 N N . PRO A 1 125 ? -27.993 -15.184 40.706 1.00 61.88 125 PRO A N 1
ATOM 1025 C CA . PRO A 1 125 ? -29.301 -15.798 40.753 1.00 61.88 125 PRO A CA 1
ATOM 1026 C C . PRO A 1 125 ? -30.251 -14.811 41.436 1.00 61.88 125 PRO A C 1
ATOM 1028 O O . PRO A 1 125 ? -29.837 -14.026 42.291 1.00 61.88 125 PRO A O 1
ATOM 1031 N N . GLN A 1 126 ? -31.539 -14.873 41.106 1.00 62.06 126 GLN A N 1
ATOM 1032 C CA . GLN A 1 126 ? -32.621 -14.142 41.780 1.00 62.06 126 GLN A CA 1
ATOM 1033 C C . GLN A 1 126 ? -32.830 -14.596 43.246 1.00 62.06 126 GLN A C 1
ATOM 1035 O O . GLN A 1 126 ? -33.949 -14.611 43.751 1.00 62.06 126 GLN A O 1
ATOM 1040 N N . THR A 1 127 ? -31.769 -14.954 43.973 1.00 61.88 127 THR A N 1
ATOM 1041 C CA . THR A 1 127 ? -31.808 -15.375 45.381 1.00 61.88 127 THR A CA 1
ATOM 1042 C C . THR A 1 127 ? -32.271 -14.268 46.332 1.00 61.88 127 THR A C 1
ATOM 1044 O O . THR A 1 127 ? -32.548 -14.553 47.492 1.00 61.88 127 THR A O 1
ATOM 1047 N N . SER A 1 128 ? -32.447 -13.030 45.856 1.00 56.56 128 SER A N 1
ATOM 1048 C CA . SER A 1 128 ? -33.031 -11.929 46.635 1.00 56.56 128 SER A CA 1
ATOM 1049 C C . SER A 1 128 ? -34.539 -11.711 46.449 1.00 56.56 128 SER A C 1
ATOM 1051 O O . SER A 1 128 ? -35.080 -10.847 47.132 1.00 56.56 128 SER A O 1
ATOM 1053 N N . GLN A 1 129 ? -35.247 -12.468 45.598 1.00 57.22 129 GLN A N 1
ATOM 1054 C CA . GLN A 1 129 ? -36.699 -12.284 45.400 1.00 57.22 129 GLN A CA 1
ATOM 1055 C C . GLN A 1 129 ? -37.559 -13.383 46.055 1.00 57.22 129 GLN A C 1
ATOM 1057 O O . GLN A 1 129 ? -38.648 -13.688 45.584 1.00 57.22 129 GLN A O 1
ATOM 1062 N N . GLY A 1 130 ? -37.070 -13.980 47.150 1.00 58.47 130 GLY A N 1
ATOM 1063 C CA . GLY A 1 130 ? -37.759 -15.055 47.878 1.00 58.47 130 GLY A CA 1
ATOM 1064 C C . GLY A 1 130 ? -38.046 -14.809 49.366 1.00 58.47 130 GLY A C 1
ATOM 1065 O O . GLY A 1 130 ? -38.561 -15.716 50.002 1.00 58.47 130 GLY A O 1
ATOM 1066 N N . ASN A 1 131 ? -37.736 -13.636 49.946 1.00 61.88 131 ASN A N 1
ATOM 1067 C CA . ASN A 1 131 ? -37.938 -13.392 51.392 1.00 61.88 131 ASN A CA 1
ATOM 1068 C C . ASN A 1 131 ? -38.874 -12.213 51.729 1.00 61.88 131 ASN A C 1
ATOM 1070 O O . ASN A 1 131 ? -38.723 -11.554 52.756 1.00 61.88 131 ASN A O 1
ATOM 1074 N N . HIS A 1 132 ? -39.856 -11.942 50.868 1.00 59.38 132 HIS A N 1
ATOM 1075 C CA . HIS A 1 132 ? -41.005 -11.104 51.211 1.00 59.38 132 HIS A CA 1
ATOM 1076 C C . HIS A 1 132 ? -42.271 -11.956 51.182 1.00 59.38 132 HIS A C 1
ATOM 1078 O O . HIS A 1 132 ? -42.947 -12.039 50.162 1.00 59.38 132 HIS A O 1
ATOM 1084 N N . GLY A 1 133 ? -42.591 -12.593 52.306 1.00 64.31 133 GLY A N 1
ATOM 1085 C CA . GLY A 1 133 ? -43.911 -13.192 52.489 1.00 64.31 133 GLY A CA 1
ATOM 1086 C C . GLY A 1 133 ? -43.943 -14.356 53.464 1.00 64.31 133 GLY A C 1
ATOM 1087 O O . GLY A 1 133 ? -43.913 -15.496 53.023 1.00 64.31 133 GLY A O 1
ATOM 1088 N N . SER A 1 134 ? -44.028 -14.050 54.763 1.00 56.09 134 SER A N 1
ATOM 1089 C CA . SER A 1 134 ? -44.739 -14.797 55.826 1.00 56.09 134 SER A CA 1
ATOM 1090 C C . SER A 1 134 ? -44.040 -14.510 57.167 1.00 56.09 134 SER A C 1
ATOM 1092 O O . SER A 1 134 ? -42.850 -14.754 57.292 1.00 56.09 134 SER A O 1
ATOM 1094 N N . GLY A 1 135 ? -44.646 -13.946 58.206 1.00 57.50 135 GLY A N 1
ATOM 1095 C CA . GLY A 1 135 ? -46.031 -13.573 58.413 1.00 57.50 135 GLY A CA 1
ATOM 1096 C C . GLY A 1 135 ? -46.108 -12.498 59.497 1.00 57.50 135 GLY A C 1
ATOM 1097 O O . GLY A 1 135 ? -45.620 -12.661 60.610 1.00 57.50 135 GLY A O 1
ATOM 1098 N N . SER A 1 136 ? -46.733 -11.386 59.131 1.00 65.31 136 SER A N 1
ATOM 1099 C CA . SER A 1 136 ? -47.614 -10.645 60.025 1.00 65.31 136 SER A CA 1
ATOM 1100 C C . SER A 1 136 ? -48.884 -11.473 60.174 1.00 65.31 136 SER A C 1
ATOM 1102 O O . SER A 1 136 ? -49.433 -11.865 59.141 1.00 65.31 136 SER A O 1
ATOM 1104 N N . SER A 1 137 ? -49.352 -11.679 61.407 1.00 63.81 137 SER A N 1
ATOM 1105 C CA . SER A 1 137 ? -50.762 -11.657 61.853 1.00 63.81 137 SER A CA 1
ATOM 1106 C C . SER A 1 137 ? -51.010 -12.696 62.949 1.00 63.81 137 SER A C 1
ATOM 1108 O O . SER A 1 137 ? -50.917 -13.891 62.675 1.00 63.81 137 SER A O 1
ATOM 1110 N N . GLY A 1 138 ? -51.431 -12.226 64.127 1.00 62.53 138 GLY A N 1
ATOM 1111 C CA . GLY A 1 138 ? -52.167 -13.017 65.120 1.00 62.53 138 GLY A CA 1
ATOM 1112 C C . GLY A 1 138 ? -51.481 -13.132 66.461 1.00 62.53 138 GLY A C 1
ATOM 1113 O O . GLY A 1 138 ? -50.918 -14.216 66.707 1.00 62.53 138 GLY A O 1
#

Secondary structure (DSSP, 8-state):
--HHHHHHHHHHHHHHHHHHHHHHHHHHHHHHTT-----HHHHHHHHHHHHHHHHHHHHHHHHHHT----SHHHHHHHHHHHHHHHHHHHHHHHHHHHHHHHHHHHHHHHHHHHHHHHHHHHHS-STTSS-S-S----

Sequence (138 aa):
MGSEAKYWIGVAMLVLGMATVVGMALEGWQWRAGRRLGNRRHLGLRLFNGLLLLSILGMIFVGVVWLPLQNPLHAFLYWTLCLLLVFALMVLALVDWRWVIERQVEQEWHITRQMLRQSLERERPQTSQGNHGSGSSG